Protein AF-A0A1H9H7T5-F1 (afdb_monomer_lite)

Foldseek 3Di:
DPPCQDLVNLLVVLVVVLVVLLVVLVVDPCLVVSLVVLVVSLVVLVVSCVVPVVCVVSSVVSNVSSVVSNVVSVVVVVPPPVVVVVVVPD

pLDDT: mean 84.36, std 17.71, range [38.47, 97.69]

Sequence (90 aa):
MSDLASPEDQISQSRRVLAAWDWMSTISTRPDEVVRLLQGETRALASLAIEHPDNAPAAAQLIAAYGRLAARVKEQSHRGPGQAKQQLSA

Radius of gyration: 16.48 Å; chains: 1; bounding box: 44×34×40 Å

Secondary structure (DSSP, 8-state):
------HHHHHHHHHHHHHHHHHHHHH-S-HHHHHHHHHHHHHHHHHHHHH-GGGHHHHHHHHHHHHHHHHHHHHHHHS-TTSTTSSS--

Structure (mmCIF, N/CA/C/O backbone):
data_AF-A0A1H9H7T5-F1
#
_entry.id   AF-A0A1H9H7T5-F1
#
loop_
_atom_site.group_PDB
_atom_site.id
_atom_site.type_symbol
_atom_site.label_atom_id
_atom_site.label_alt_id
_atom_site.label_comp_id
_atom_site.label_asym_id
_atom_site.label_entity_id
_atom_site.label_seq_id
_atom_site.pdbx_PDB_ins_code
_atom_site.Cartn_x
_atom_site.Cartn_y
_atom_site.Cartn_z
_atom_site.occupancy
_atom_site.B_iso_or_equiv
_atom_site.auth_seq_id
_atom_site.auth_comp_id
_atom_site.auth_asym_id
_atom_site.auth_atom_id
_atom_site.pdbx_PDB_model_num
ATOM 1 N N . MET A 1 1 ? 15.177 -16.402 -1.480 1.00 38.47 1 MET A N 1
ATOM 2 C CA . MET A 1 1 ? 14.762 -16.769 -2.847 1.00 38.47 1 MET A CA 1
ATOM 3 C C . MET A 1 1 ? 13.284 -16.451 -2.968 1.00 38.47 1 MET A C 1
ATOM 5 O O . MET A 1 1 ? 12.473 -17.277 -2.579 1.00 38.47 1 MET A O 1
ATOM 9 N N . SER A 1 2 ? 12.937 -15.237 -3.391 1.00 45.38 2 SER A N 1
ATOM 10 C CA . SER A 1 2 ? 11.597 -14.989 -3.925 1.00 45.38 2 SER A CA 1
ATOM 11 C C . SER A 1 2 ? 11.728 -15.216 -5.419 1.00 45.38 2 SER A C 1
ATOM 13 O O . SER A 1 2 ? 12.426 -14.452 -6.084 1.00 45.38 2 SER A O 1
ATOM 15 N N . ASP A 1 3 ? 11.174 -16.329 -5.899 1.00 49.97 3 ASP A N 1
ATOM 16 C CA . ASP A 1 3 ? 10.998 -16.571 -7.328 1.00 49.97 3 ASP A CA 1
ATOM 17 C C . ASP A 1 3 ? 10.348 -15.343 -7.967 1.00 49.97 3 ASP 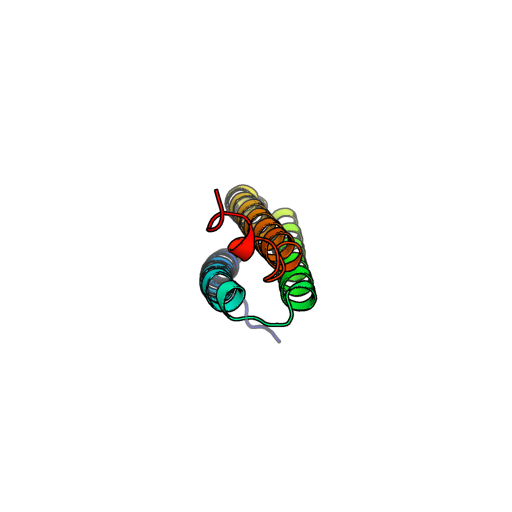A C 1
ATOM 19 O O . ASP A 1 3 ? 9.518 -14.678 -7.345 1.00 49.97 3 ASP A O 1
ATOM 23 N N . LEU A 1 4 ? 10.800 -15.031 -9.177 1.00 51.97 4 LEU A N 1
ATOM 24 C CA . LEU A 1 4 ? 10.602 -13.793 -9.927 1.00 51.97 4 LEU A CA 1
ATOM 25 C C . LEU A 1 4 ? 9.114 -13.495 -10.195 1.00 51.97 4 LEU A C 1
ATOM 27 O O . LEU A 1 4 ? 8.640 -13.639 -11.318 1.00 51.97 4 LEU A O 1
ATOM 31 N N . ALA A 1 5 ? 8.363 -13.080 -9.175 1.00 73.19 5 ALA A N 1
ATOM 32 C CA . ALA A 1 5 ? 7.045 -12.496 -9.359 1.00 73.19 5 ALA A CA 1
ATOM 33 C C . ALA A 1 5 ? 7.236 -11.206 -10.156 1.00 73.19 5 ALA A C 1
ATOM 35 O O . ALA A 1 5 ? 7.987 -10.314 -9.733 1.00 73.19 5 ALA A O 1
ATOM 36 N N . SER A 1 6 ? 6.598 -11.133 -11.324 1.00 88.62 6 SER A N 1
ATOM 37 C CA . SER A 1 6 ? 6.713 -9.967 -12.188 1.00 88.62 6 SER A CA 1
ATOM 38 C C . SER A 1 6 ? 6.282 -8.707 -11.422 1.00 88.62 6 SER A C 1
ATOM 40 O O . SER A 1 6 ? 5.484 -8.786 -10.481 1.00 88.62 6 SER A O 1
ATOM 42 N N . PRO A 1 7 ? 6.770 -7.517 -11.799 1.00 87.44 7 PRO A N 1
ATOM 43 C CA . PRO A 1 7 ? 6.278 -6.267 -11.224 1.00 87.44 7 PRO A CA 1
ATOM 44 C C . PRO A 1 7 ? 4.743 -6.150 -11.262 1.00 87.44 7 PRO A C 1
ATOM 46 O O . PRO A 1 7 ? 4.134 -5.629 -10.329 1.00 87.44 7 PRO A O 1
ATOM 49 N N . GLU A 1 8 ? 4.099 -6.705 -12.293 1.00 89.25 8 GLU A N 1
ATOM 50 C CA . GLU A 1 8 ? 2.639 -6.760 -12.417 1.00 89.25 8 GLU A 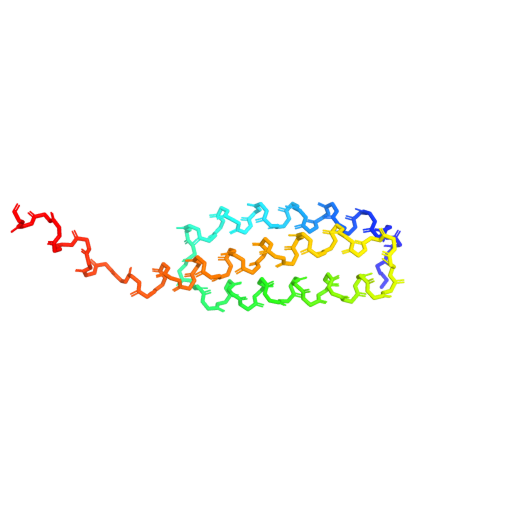CA 1
ATOM 51 C C . GLU A 1 8 ? 1.985 -7.686 -11.378 1.00 89.25 8 GLU A C 1
ATOM 53 O O . GLU A 1 8 ? 0.938 -7.345 -10.811 1.00 89.25 8 GLU A O 1
ATOM 58 N N . ASP A 1 9 ? 2.614 -8.824 -11.070 1.00 90.75 9 ASP A N 1
ATOM 59 C CA . ASP A 1 9 ? 2.172 -9.720 -9.997 1.00 90.75 9 ASP A CA 1
ATOM 60 C C . ASP A 1 9 ? 2.267 -9.027 -8.639 1.00 90.75 9 ASP A C 1
ATOM 62 O O . ASP A 1 9 ? 1.356 -9.146 -7.817 1.00 90.75 9 ASP A O 1
ATOM 66 N N . GLN A 1 10 ? 3.326 -8.245 -8.416 1.00 90.19 10 GLN A N 1
ATOM 67 C CA . GLN A 1 10 ? 3.492 -7.467 -7.188 1.00 90.19 10 GLN A CA 1
ATOM 68 C C . GLN A 1 10 ? 2.412 -6.386 -7.056 1.00 90.19 10 GLN A C 1
ATOM 70 O O . GLN A 1 10 ? 1.777 -6.287 -6.006 1.00 90.19 10 GLN A O 1
ATOM 75 N N . ILE A 1 11 ? 2.106 -5.644 -8.126 1.00 92.94 11 ILE A N 1
ATOM 76 C CA . ILE A 1 11 ? 0.989 -4.681 -8.147 1.00 92.94 11 ILE A CA 1
ATOM 77 C C . ILE A 1 11 ? -0.347 -5.377 -7.852 1.00 92.94 11 ILE A C 1
ATOM 79 O O . ILE A 1 11 ? -1.163 -4.883 -7.063 1.00 92.94 11 ILE A O 1
ATOM 83 N N . SER A 1 12 ? -0.578 -6.536 -8.467 1.00 93.25 12 SER A N 1
ATOM 84 C CA . SER A 1 12 ? -1.792 -7.330 -8.265 1.00 93.25 12 SER A CA 1
ATOM 85 C C . SER A 1 12 ? -1.904 -7.842 -6.830 1.00 93.25 12 SER A C 1
ATOM 87 O O . SER A 1 12 ? -2.983 -7.791 -6.232 1.00 93.25 12 SER A O 1
ATOM 89 N N . GLN A 1 13 ? -0.790 -8.270 -6.243 1.00 92.69 13 GLN A N 1
ATOM 90 C CA . GLN A 1 13 ? -0.726 -8.685 -4.851 1.00 92.69 13 GLN A CA 1
ATOM 91 C C . GLN A 1 13 ? -0.988 -7.507 -3.907 1.00 92.69 13 GLN A C 1
ATOM 93 O O . GLN A 1 13 ? -1.837 -7.619 -3.022 1.00 92.69 13 GLN A O 1
ATOM 98 N N . SER A 1 14 ? -0.363 -6.349 -4.131 1.00 93.44 14 SER A N 1
ATOM 99 C CA . SER A 1 14 ? -0.596 -5.147 -3.324 1.00 93.44 14 SER A CA 1
ATOM 100 C C . SER A 1 14 ? -2.050 -4.671 -3.379 1.00 93.44 14 SER A C 1
ATOM 102 O O . SER A 1 14 ? -2.552 -4.166 -2.376 1.00 93.44 14 SER A O 1
ATOM 104 N N . ARG A 1 15 ? -2.771 -4.873 -4.493 1.00 95.19 15 ARG A N 1
ATOM 105 C CA . ARG A 1 15 ? -4.228 -4.627 -4.563 1.00 95.19 15 ARG A CA 1
ATOM 106 C C . ARG A 1 15 ? -5.018 -5.544 -3.629 1.00 95.19 15 ARG A C 1
ATOM 108 O O . ARG A 1 15 ? -5.917 -5.077 -2.932 1.00 95.19 15 ARG A O 1
ATOM 115 N N . ARG A 1 16 ? -4.688 -6.838 -3.601 1.00 95.06 16 ARG A N 1
ATOM 116 C CA . ARG A 1 16 ? -5.353 -7.821 -2.725 1.00 95.06 16 ARG A CA 1
ATOM 117 C C . ARG A 1 16 ? -5.078 -7.528 -1.255 1.00 95.06 16 ARG A C 1
ATOM 119 O O . ARG A 1 16 ? -6.002 -7.548 -0.446 1.00 95.06 16 ARG A O 1
ATOM 126 N N . VAL A 1 17 ? -3.828 -7.206 -0.930 1.00 93.12 17 VAL A N 1
ATOM 127 C CA . VAL A 1 17 ? -3.412 -6.830 0.426 1.00 93.12 17 VAL A CA 1
ATOM 128 C C . VAL A 1 17 ? -4.140 -5.563 0.882 1.00 93.12 17 VAL A C 1
ATOM 130 O O . VAL A 1 17 ? -4.658 -5.535 1.995 1.00 93.12 17 VAL A O 1
ATOM 133 N N . LEU A 1 18 ? -4.287 -4.560 0.009 1.00 94.94 18 LEU A N 1
ATOM 134 C CA . LEU A 1 18 ? -5.039 -3.342 0.317 1.00 94.94 18 LEU A CA 1
ATOM 135 C C . LEU A 1 18 ? -6.503 -3.652 0.651 1.00 94.94 18 LEU A C 1
ATOM 137 O O . LEU A 1 18 ? -7.017 -3.148 1.645 1.00 94.94 18 LEU A O 1
ATOM 141 N N . ALA A 1 19 ? -7.165 -4.492 -0.150 1.00 94.94 19 ALA A N 1
ATOM 142 C CA . ALA A 1 19 ? -8.551 -4.891 0.096 1.00 94.94 19 ALA A CA 1
ATOM 143 C C . ALA A 1 19 ? -8.705 -5.657 1.422 1.00 94.94 19 ALA A C 1
ATOM 145 O O . ALA A 1 19 ? -9.640 -5.408 2.182 1.00 94.94 19 ALA A O 1
ATOM 146 N N . ALA A 1 20 ? -7.761 -6.549 1.734 1.00 93.94 20 ALA A N 1
ATOM 147 C CA . ALA A 1 20 ? -7.753 -7.268 3.003 1.00 93.94 20 ALA A CA 1
ATOM 148 C C . ALA A 1 20 ? -7.583 -6.309 4.193 1.00 93.94 20 ALA A C 1
ATOM 150 O O . ALA A 1 20 ? -8.310 -6.416 5.181 1.00 93.94 20 ALA A O 1
ATOM 151 N N . TRP A 1 21 ? -6.666 -5.343 4.096 1.00 93.69 21 TRP A N 1
ATOM 152 C CA . TRP A 1 21 ? -6.46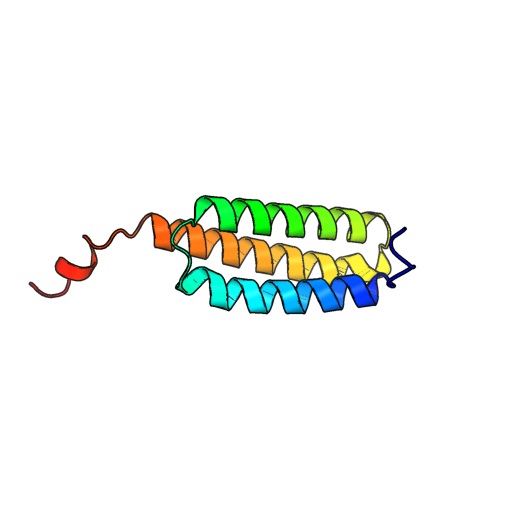6 -4.343 5.144 1.00 93.69 21 TRP A CA 1
ATOM 153 C C . TRP A 1 21 ? -7.627 -3.370 5.285 1.00 93.69 21 TRP A C 1
ATOM 155 O O . TRP A 1 21 ? -7.910 -2.947 6.404 1.00 93.69 21 TRP A O 1
ATOM 165 N N . ASP A 1 22 ? -8.315 -3.031 4.196 1.00 93.50 22 ASP A N 1
ATOM 166 C CA . ASP A 1 22 ? -9.521 -2.209 4.257 1.00 93.50 22 ASP A CA 1
ATOM 167 C C . ASP A 1 22 ? -10.558 -2.859 5.181 1.00 93.50 22 ASP A C 1
ATOM 169 O O . ASP A 1 22 ? -11.024 -2.217 6.123 1.00 93.50 22 ASP A O 1
ATOM 173 N N . TRP A 1 23 ? -10.799 -4.163 5.020 1.00 92.88 23 TRP A N 1
ATOM 174 C CA . TRP A 1 23 ? -11.668 -4.921 5.918 1.00 92.88 23 TRP A CA 1
ATOM 175 C C . TRP A 1 23 ? -11.080 -5.072 7.329 1.00 92.88 23 TRP A C 1
ATOM 177 O O . TRP A 1 23 ? -11.737 -4.711 8.305 1.00 92.88 23 TRP A O 1
ATOM 187 N N . MET A 1 24 ? -9.830 -5.531 7.466 1.00 90.81 24 MET A N 1
ATOM 188 C CA . MET A 1 24 ? -9.207 -5.760 8.782 1.00 90.81 24 MET A CA 1
ATOM 189 C C . MET A 1 24 ? -9.111 -4.480 9.619 1.00 90.81 24 MET A C 1
ATOM 191 O O . MET A 1 24 ? -9.216 -4.540 10.844 1.00 90.81 24 MET A O 1
ATOM 195 N N . SER A 1 25 ? -8.967 -3.312 8.983 1.00 89.69 25 SER A N 1
ATOM 196 C CA . SER A 1 25 ? -8.943 -2.023 9.681 1.00 89.69 25 SER A CA 1
ATOM 197 C C . SER A 1 25 ? -10.206 -1.753 10.497 1.00 89.69 25 SER A C 1
ATOM 199 O O . SER A 1 25 ? -10.127 -1.081 11.519 1.00 89.69 25 SER A O 1
ATOM 201 N N . THR A 1 26 ? -11.349 -2.312 10.088 1.00 87.94 26 THR A N 1
ATOM 202 C CA . THR A 1 26 ? -12.641 -2.104 10.761 1.00 87.94 26 THR A CA 1
ATOM 203 C C . THR A 1 26 ? -12.760 -2.849 12.090 1.00 87.94 26 THR A C 1
ATOM 205 O O . THR A 1 26 ? -13.523 -2.433 12.957 1.00 87.94 26 THR A O 1
ATOM 208 N N . ILE A 1 27 ? -12.000 -3.935 12.256 1.00 88.06 27 ILE A N 1
ATOM 209 C CA . ILE A 1 27 ? -12.042 -4.813 13.434 1.00 88.06 27 ILE A CA 1
ATOM 210 C C . ILE A 1 27 ? -10.739 -4.793 14.243 1.00 88.06 27 ILE A C 1
ATOM 212 O O . ILE A 1 27 ? -10.660 -5.409 15.305 1.00 88.06 27 ILE A O 1
ATOM 216 N N . SER A 1 28 ? -9.700 -4.114 13.751 1.00 86.69 28 SER A N 1
ATOM 217 C CA . SER A 1 28 ? -8.407 -4.056 14.427 1.00 86.69 28 SER A CA 1
ATOM 218 C C . SER A 1 28 ? -8.473 -3.195 15.686 1.00 86.69 28 SER A C 1
ATOM 220 O O . SER A 1 28 ? -8.897 -2.043 15.661 1.00 86.69 28 SER A O 1
ATOM 222 N N . THR A 1 29 ? -7.965 -3.733 16.792 1.00 88.00 29 THR A N 1
ATOM 223 C CA . THR A 1 29 ? -7.804 -3.014 18.066 1.00 88.00 29 THR A CA 1
ATOM 224 C C . THR A 1 29 ? -6.444 -2.323 18.186 1.00 88.00 29 THR A C 1
ATOM 226 O O . THR A 1 29 ? -6.164 -1.669 19.190 1.00 88.00 29 THR A O 1
ATOM 229 N N . ARG A 1 30 ? -5.579 -2.462 17.169 1.00 89.50 30 ARG A N 1
ATOM 230 C CA . ARG A 1 30 ? -4.198 -1.951 17.151 1.00 89.50 30 ARG A CA 1
ATOM 231 C C . ARG A 1 30 ? -3.977 -1.032 15.938 1.00 89.50 30 ARG A C 1
ATOM 233 O O . ARG A 1 30 ? -3.198 -1.367 15.043 1.00 89.50 30 ARG A O 1
ATOM 240 N N . PRO A 1 31 ? -4.643 0.135 15.879 1.00 88.69 31 PRO A N 1
ATOM 241 C CA . PRO A 1 31 ? -4.611 1.022 14.713 1.00 88.69 31 PRO A CA 1
ATOM 242 C C . PRO A 1 31 ? -3.198 1.506 14.350 1.00 88.69 31 PRO A C 1
ATOM 244 O O . PRO A 1 31 ? -2.868 1.587 13.170 1.00 88.69 31 PRO A O 1
ATOM 247 N N . ASP A 1 32 ? -2.324 1.741 15.331 1.00 90.44 32 ASP A N 1
ATOM 248 C CA . ASP A 1 32 ? -0.941 2.179 15.078 1.00 90.44 32 ASP A CA 1
ATOM 249 C C . ASP A 1 32 ? -0.073 1.095 14.422 1.00 90.44 32 ASP A C 1
ATOM 251 O O . ASP A 1 32 ? 0.877 1.385 13.693 1.00 90.44 32 ASP A O 1
ATOM 255 N N . GLU A 1 33 ? -0.364 -0.179 14.687 1.00 91.19 33 GLU A N 1
ATOM 256 C CA . GLU A 1 33 ? 0.298 -1.292 14.006 1.00 91.19 33 GLU A CA 1
ATOM 257 C C . GLU A 1 33 ? -0.179 -1.396 12.559 1.00 91.19 33 GLU A C 1
ATOM 259 O O . GLU A 1 33 ? 0.653 -1.485 11.659 1.00 91.19 33 GLU A O 1
ATOM 264 N N . VAL A 1 34 ? -1.491 -1.269 12.329 1.00 91.69 34 VAL A N 1
ATOM 265 C CA . VAL A 1 34 ? -2.068 -1.232 10.977 1.00 91.69 34 VAL A CA 1
ATOM 266 C C . VAL A 1 34 ? -1.447 -0.095 10.168 1.00 91.69 34 VAL A C 1
ATOM 268 O O . VAL A 1 34 ? -0.938 -0.335 9.080 1.00 91.69 34 VAL A O 1
ATOM 271 N N . VAL A 1 35 ? -1.393 1.127 10.708 1.00 93.44 35 VAL A N 1
ATOM 272 C CA . VAL A 1 35 ? -0.783 2.276 10.015 1.00 93.44 35 VAL A CA 1
ATOM 273 C C . VAL A 1 35 ? 0.677 2.005 9.642 1.00 93.44 35 VAL A C 1
ATOM 275 O O . VAL A 1 35 ? 1.071 2.290 8.511 1.00 93.44 35 VAL A O 1
ATOM 278 N N . ARG A 1 36 ? 1.476 1.424 10.547 1.00 93.62 36 ARG A N 1
ATOM 279 C CA . ARG A 1 36 ? 2.879 1.079 10.255 1.00 93.62 36 ARG A CA 1
ATOM 280 C C . ARG A 1 36 ? 3.005 0.033 9.149 1.00 93.62 36 ARG A C 1
ATOM 282 O O . ARG A 1 36 ? 3.878 0.172 8.296 1.00 93.62 36 ARG A O 1
ATOM 289 N N . LEU A 1 37 ? 2.136 -0.976 9.134 1.00 93.12 37 LEU A N 1
ATOM 290 C CA . LEU A 1 37 ? 2.119 -1.994 8.080 1.00 93.12 37 LEU A CA 1
ATOM 291 C C . LEU A 1 37 ? 1.761 -1.379 6.722 1.00 93.12 37 LEU A C 1
ATOM 293 O O . LEU A 1 37 ? 2.485 -1.588 5.751 1.00 93.12 37 LEU A O 1
ATOM 297 N N . LEU A 1 38 ? 0.732 -0.528 6.667 1.00 93.62 38 LEU A N 1
ATOM 298 C CA . LEU A 1 38 ? 0.351 0.181 5.438 1.00 93.62 38 LEU A CA 1
ATOM 299 C C . LEU A 1 38 ? 1.473 1.099 4.922 1.00 93.62 38 LEU A C 1
ATOM 301 O O . LEU A 1 38 ? 1.663 1.215 3.716 1.00 93.62 38 LEU A O 1
ATOM 305 N N . GLN A 1 39 ? 2.243 1.729 5.815 1.00 93.88 39 GLN A N 1
ATOM 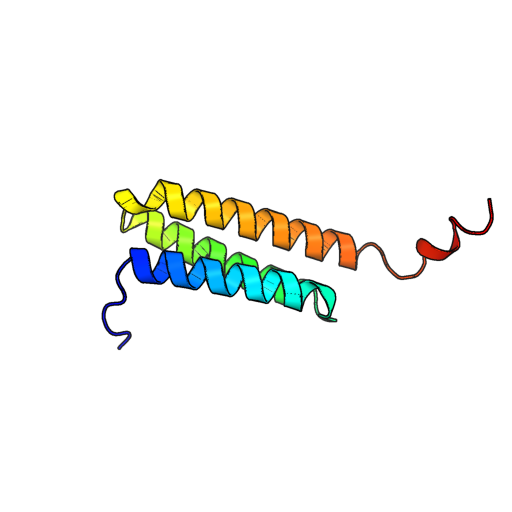306 C CA . GLN A 1 39 ? 3.429 2.513 5.440 1.00 93.88 39 GLN A CA 1
ATOM 307 C C . GLN A 1 39 ? 4.588 1.646 4.918 1.00 93.88 39 GLN A C 1
ATOM 309 O O . GLN A 1 39 ? 5.395 2.111 4.113 1.00 93.88 39 GLN A O 1
ATOM 314 N N . GLY A 1 40 ? 4.696 0.396 5.373 1.00 93.38 40 GLY A N 1
ATOM 315 C CA . GLY A 1 40 ? 5.637 -0.573 4.810 1.00 93.38 40 GLY A CA 1
ATOM 316 C C . GLY A 1 40 ? 5.300 -0.894 3.354 1.00 93.38 40 GLY A C 1
ATOM 317 O O . GLY A 1 40 ? 6.170 -0.804 2.488 1.00 93.38 40 GLY A O 1
ATOM 318 N N . GLU A 1 41 ? 4.023 -1.164 3.076 1.00 92.94 41 GLU A N 1
ATOM 319 C CA . GLU A 1 41 ? 3.521 -1.433 1.720 1.00 92.94 41 GLU A CA 1
ATOM 320 C C . GLU A 1 41 ? 3.739 -0.242 0.774 1.00 92.94 41 GLU A C 1
ATOM 322 O O . GLU A 1 41 ? 4.185 -0.416 -0.361 1.00 92.94 41 GLU A O 1
ATOM 327 N N . THR A 1 42 ? 3.501 0.995 1.233 1.00 94.88 42 THR A N 1
ATOM 328 C CA . THR A 1 42 ? 3.747 2.186 0.398 1.00 94.88 42 THR A CA 1
ATOM 329 C C . THR A 1 42 ? 5.221 2.345 0.044 1.00 94.88 42 THR A C 1
ATOM 331 O O . THR A 1 42 ? 5.534 2.738 -1.080 1.00 94.88 42 THR A O 1
ATOM 334 N N . ARG A 1 43 ? 6.136 2.020 0.967 1.00 95.44 43 ARG A N 1
ATOM 335 C CA . ARG A 1 43 ? 7.579 2.051 0.699 1.00 95.44 43 ARG A CA 1
ATOM 336 C C . ARG A 1 43 ? 7.981 0.984 -0.317 1.00 95.44 43 ARG A C 1
ATOM 338 O O . ARG A 1 43 ? 8.740 1.303 -1.226 1.00 95.44 43 ARG A O 1
ATOM 345 N N . ALA A 1 44 ? 7.455 -0.234 -0.196 1.00 92.44 44 ALA A N 1
ATOM 346 C CA . ALA A 1 44 ? 7.714 -1.304 -1.160 1.00 92.44 44 ALA A CA 1
ATOM 347 C C . ALA A 1 44 ? 7.249 -0.914 -2.575 1.00 92.44 44 ALA A C 1
ATOM 349 O O . ALA A 1 44 ? 8.000 -1.055 -3.538 1.00 92.44 44 ALA A O 1
ATOM 350 N N . LEU A 1 45 ? 6.056 -0.323 -2.694 1.00 94.19 45 LEU A N 1
ATOM 351 C CA . LEU A 1 45 ? 5.538 0.188 -3.966 1.00 94.19 45 LEU A CA 1
ATOM 352 C C . LEU A 1 45 ? 6.365 1.350 -4.530 1.00 94.19 45 LEU A C 1
ATOM 354 O O . LEU A 1 45 ? 6.521 1.453 -5.745 1.00 94.19 45 LEU A O 1
ATOM 358 N N . ALA A 1 46 ? 6.900 2.223 -3.673 1.00 95.19 46 ALA A N 1
ATOM 359 C CA . ALA A 1 46 ? 7.773 3.308 -4.113 1.00 95.19 46 ALA A CA 1
ATOM 360 C C . ALA A 1 46 ? 9.093 2.767 -4.683 1.00 95.19 46 ALA A C 1
ATOM 362 O O . ALA A 1 46 ? 9.531 3.232 -5.733 1.00 95.19 46 ALA A O 1
ATOM 363 N N . SER A 1 47 ? 9.689 1.757 -4.040 1.00 94.88 47 SER A N 1
ATOM 364 C CA . SER A 1 47 ? 10.856 1.049 -4.578 1.00 94.88 47 SER A CA 1
ATOM 365 C C . SER A 1 47 ? 10.541 0.390 -5.922 1.00 94.88 47 SER A C 1
ATOM 367 O O . SER A 1 47 ? 11.264 0.620 -6.887 1.00 94.88 47 SER A O 1
ATOM 369 N N . LEU A 1 48 ? 9.408 -0.316 -6.025 1.00 92.50 48 LEU A N 1
ATOM 370 C CA . LEU A 1 48 ? 8.966 -0.940 -7.276 1.00 92.50 48 LEU A CA 1
ATOM 371 C C . LEU A 1 48 ? 8.813 0.082 -8.414 1.00 92.50 48 LEU A C 1
ATOM 373 O O . LEU A 1 48 ? 9.215 -0.188 -9.540 1.00 92.50 48 LEU A O 1
ATOM 377 N N . ALA A 1 49 ? 8.254 1.262 -8.131 1.00 94.00 49 ALA A N 1
ATOM 378 C CA . ALA A 1 49 ? 8.077 2.327 -9.120 1.00 94.00 49 ALA A CA 1
ATOM 379 C C . ALA A 1 49 ? 9.409 2.893 -9.637 1.00 94.00 49 ALA A C 1
ATOM 381 O O . ALA A 1 49 ? 9.502 3.272 -10.803 1.00 94.00 49 ALA A O 1
ATOM 382 N N . ILE A 1 50 ? 10.423 2.968 -8.770 1.00 95.19 50 ILE A N 1
ATOM 383 C CA . ILE A 1 50 ? 11.770 3.427 -9.132 1.00 95.19 50 ILE A CA 1
ATOM 384 C C . ILE A 1 50 ? 12.476 2.372 -9.992 1.00 95.19 50 ILE A C 1
ATOM 386 O O . ILE A 1 50 ? 13.101 2.717 -10.992 1.00 95.19 50 ILE A O 1
ATOM 390 N N . GLU A 1 51 ? 12.366 1.098 -9.614 1.00 94.56 51 GLU A N 1
ATOM 391 C CA . GLU A 1 51 ? 12.999 -0.024 -10.320 1.00 94.56 51 GLU A CA 1
ATOM 392 C C . GLU A 1 51 ? 12.314 -0.336 -11.659 1.00 94.56 51 GLU A C 1
ATOM 394 O O . GLU A 1 51 ? 12.973 -0.732 -12.621 1.00 94.56 51 GLU A O 1
ATOM 399 N N . HIS A 1 52 ? 11.000 -0.112 -11.745 1.00 93.25 52 HIS A N 1
ATOM 400 C CA . HIS A 1 52 ? 10.183 -0.404 -12.921 1.00 93.25 52 HIS A CA 1
ATOM 401 C C . HIS A 1 52 ? 9.302 0.801 -13.295 1.00 93.25 52 HIS A C 1
ATOM 403 O O . HIS A 1 52 ? 8.111 0.820 -12.961 1.00 93.25 52 HIS A O 1
ATOM 409 N N . PRO A 1 53 ? 9.849 1.792 -14.027 1.00 93.19 53 PRO A N 1
ATOM 410 C CA . PRO A 1 53 ? 9.144 3.028 -14.376 1.00 93.19 53 PRO A CA 1
ATOM 411 C C . PRO A 1 53 ? 7.810 2.815 -15.101 1.00 93.19 53 PRO A C 1
ATOM 413 O O . PRO A 1 53 ? 6.860 3.560 -14.864 1.00 93.19 53 PRO A O 1
ATOM 416 N N . ASP A 1 54 ? 7.698 1.760 -15.910 1.00 94.38 54 ASP A N 1
ATOM 417 C CA . ASP A 1 54 ? 6.456 1.405 -16.612 1.00 94.38 54 ASP A CA 1
ATOM 418 C C . ASP A 1 54 ? 5.301 1.087 -15.641 1.00 94.38 54 ASP A C 1
ATOM 420 O O . ASP A 1 54 ? 4.132 1.312 -15.952 1.00 94.38 54 ASP A O 1
ATOM 424 N N . ASN A 1 55 ? 5.620 0.639 -14.421 1.00 91.75 55 ASN A N 1
ATOM 425 C CA . ASN A 1 55 ? 4.652 0.362 -13.357 1.00 91.75 55 ASN A CA 1
ATOM 426 C C . ASN A 1 55 ? 4.443 1.543 -12.400 1.00 91.75 55 ASN A C 1
ATOM 428 O O . ASN A 1 55 ? 3.554 1.486 -11.543 1.00 91.75 55 ASN A O 1
ATOM 432 N N . ALA A 1 56 ? 5.210 2.629 -12.536 1.00 94.62 56 ALA A N 1
ATOM 433 C CA . ALA A 1 56 ? 5.132 3.779 -11.640 1.00 94.62 56 ALA A CA 1
ATOM 434 C C . ALA A 1 56 ? 3.720 4.391 -11.540 1.00 94.62 56 ALA A C 1
ATOM 436 O O . ALA A 1 56 ? 3.295 4.686 -10.419 1.00 94.62 56 ALA A O 1
ATOM 437 N N . PRO A 1 57 ? 2.927 4.524 -12.629 1.00 96.56 57 PRO A N 1
ATOM 438 C CA . PRO A 1 57 ? 1.559 5.032 -12.521 1.00 96.56 57 PRO A CA 1
ATOM 439 C C . PRO A 1 57 ? 0.650 4.135 -11.670 1.00 96.56 57 PRO A C 1
ATOM 441 O O . PRO A 1 57 ? -0.144 4.633 -10.869 1.00 96.56 57 PRO A O 1
ATOM 444 N N . ALA A 1 58 ? 0.771 2.812 -11.813 1.00 95.50 58 ALA A N 1
ATOM 445 C CA . ALA A 1 58 ? -0.021 1.854 -11.045 1.00 95.50 58 ALA A CA 1
ATOM 446 C C . ALA A 1 58 ? 0.404 1.829 -9.568 1.00 95.50 58 ALA A C 1
ATOM 448 O O . ALA A 1 58 ? -0.449 1.844 -8.675 1.00 95.50 58 ALA A O 1
ATOM 449 N N . ALA A 1 59 ? 1.713 1.865 -9.308 1.00 95.69 59 ALA A N 1
ATOM 450 C CA . ALA A 1 59 ? 2.264 1.954 -7.962 1.00 95.69 59 ALA A CA 1
ATOM 451 C C . ALA A 1 59 ? 1.834 3.251 -7.256 1.00 95.69 59 ALA A C 1
ATOM 453 O O . ALA A 1 59 ? 1.378 3.202 -6.114 1.00 95.69 59 ALA A O 1
ATOM 454 N N . ALA A 1 60 ? 1.878 4.400 -7.939 1.00 96.44 60 ALA A N 1
ATOM 455 C CA . ALA A 1 60 ? 1.461 5.689 -7.383 1.00 96.44 60 ALA A CA 1
ATOM 456 C C . ALA A 1 60 ? -0.017 5.696 -6.951 1.00 96.44 60 ALA A C 1
ATOM 458 O O . ALA A 1 60 ? -0.352 6.201 -5.875 1.00 96.44 60 ALA A O 1
ATOM 459 N N . GLN A 1 61 ? -0.903 5.087 -7.747 1.00 97.62 61 GLN A N 1
ATOM 460 C CA . GLN A 1 61 ? -2.319 4.943 -7.387 1.00 97.62 61 GLN A CA 1
ATOM 461 C C . GLN A 1 61 ? -2.501 4.117 -6.110 1.00 97.62 61 GLN A C 1
ATOM 463 O O . GLN A 1 61 ? -3.295 4.490 -5.239 1.00 97.62 61 GLN A O 1
ATOM 468 N N . LEU A 1 62 ? -1.748 3.022 -5.978 1.00 97.12 62 LEU A N 1
ATOM 469 C CA . LEU A 1 62 ? -1.781 2.186 -4.783 1.00 97.12 62 LEU A CA 1
ATOM 470 C C . LEU A 1 62 ? -1.209 2.910 -3.570 1.00 97.12 62 LEU A C 1
ATOM 472 O O . LEU A 1 62 ? -1.853 2.905 -2.526 1.00 97.12 62 LEU A O 1
ATOM 476 N N . ILE A 1 63 ? -0.075 3.600 -3.707 1.00 97.56 63 ILE A N 1
ATOM 477 C CA . ILE A 1 63 ? 0.519 4.405 -2.629 1.00 97.56 63 ILE A CA 1
ATOM 478 C C . ILE A 1 63 ? -0.505 5.408 -2.088 1.00 97.56 63 ILE A C 1
ATOM 480 O O . ILE A 1 63 ? -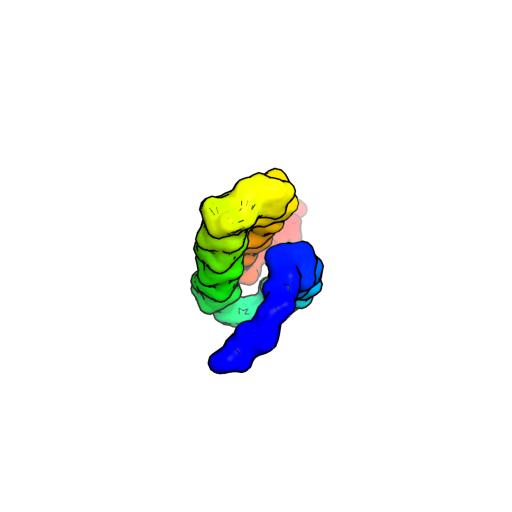0.712 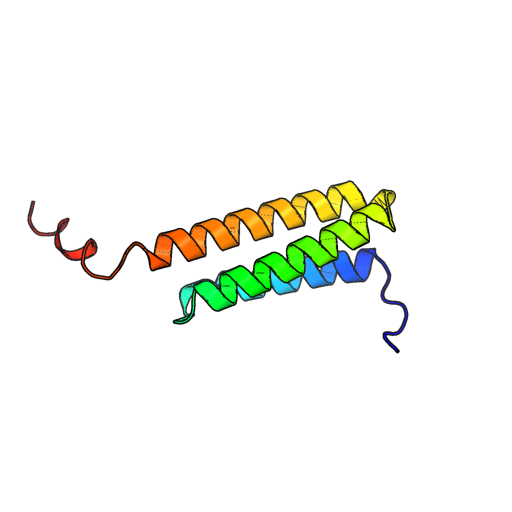5.496 -0.876 1.00 97.56 63 ILE A O 1
ATOM 484 N N . ALA A 1 64 ? -1.203 6.119 -2.978 1.00 97.69 64 ALA A N 1
ATOM 485 C CA . ALA A 1 64 ? -2.249 7.053 -2.580 1.00 97.69 64 ALA A CA 1
ATOM 486 C C . ALA A 1 64 ? -3.417 6.349 -1.862 1.00 97.69 64 ALA A C 1
ATOM 488 O O . ALA A 1 64 ? -3.956 6.883 -0.891 1.00 97.69 64 ALA A O 1
ATOM 489 N N . ALA A 1 65 ? -3.812 5.154 -2.309 1.00 97.62 65 ALA A N 1
ATOM 490 C CA . ALA A 1 65 ? -4.886 4.385 -1.684 1.00 97.62 65 ALA A CA 1
ATOM 491 C C . ALA A 1 65 ? -4.510 3.866 -0.284 1.00 97.62 65 ALA A C 1
ATOM 493 O O . ALA A 1 65 ? -5.282 4.054 0.657 1.00 97.62 65 ALA A O 1
ATOM 494 N N . TYR A 1 66 ? -3.306 3.313 -0.122 1.00 96.94 66 TYR A N 1
ATOM 495 C CA . TYR A 1 66 ? -2.752 2.936 1.181 1.00 96.94 66 TYR A CA 1
ATOM 496 C C . TYR A 1 66 ? -2.659 4.141 2.128 1.00 96.94 66 TYR A C 1
ATOM 498 O O . TYR A 1 66 ? -3.041 4.039 3.294 1.00 96.94 66 TYR A O 1
ATOM 506 N N . GLY A 1 67 ? -2.225 5.302 1.625 1.00 95.81 67 GLY A N 1
ATOM 507 C CA . GLY A 1 67 ? -2.176 6.546 2.398 1.00 95.81 67 GLY A CA 1
ATOM 508 C C . GLY A 1 67 ? -3.551 6.989 2.909 1.00 95.81 67 GLY A C 1
ATOM 509 O O . GLY A 1 67 ? -3.693 7.319 4.087 1.00 95.81 67 GLY A O 1
ATOM 510 N N . ARG A 1 68 ? -4.587 6.930 2.058 1.00 96.50 68 ARG A N 1
ATOM 511 C CA . ARG A 1 68 ? -5.976 7.219 2.465 1.00 96.50 68 ARG A CA 1
ATOM 512 C C . ARG A 1 68 ? -6.482 6.241 3.524 1.00 96.50 68 ARG A C 1
ATOM 514 O O . ARG A 1 68 ? -7.113 6.671 4.487 1.00 96.50 68 ARG A O 1
ATOM 521 N N . LEU A 1 69 ? -6.189 4.948 3.377 1.00 95.38 69 LEU A N 1
ATOM 522 C CA . LEU A 1 69 ? -6.578 3.941 4.365 1.00 95.38 69 LEU A CA 1
ATOM 523 C C . LEU A 1 69 ? -5.897 4.189 5.719 1.00 95.38 69 LEU A C 1
ATOM 525 O O . LEU A 1 69 ? -6.566 4.188 6.750 1.00 95.38 69 LEU A O 1
ATOM 529 N N . ALA A 1 70 ? -4.593 4.475 5.723 1.00 94.75 70 ALA A N 1
ATOM 530 C CA . ALA A 1 70 ? -3.855 4.794 6.942 1.00 94.75 70 ALA A CA 1
ATOM 531 C C . ALA A 1 70 ? -4.404 6.050 7.643 1.00 94.75 70 ALA A C 1
ATOM 533 O O . ALA A 1 70 ? -4.555 6.056 8.866 1.00 94.75 70 ALA A O 1
ATOM 534 N N . ALA A 1 71 ? -4.754 7.091 6.880 1.00 92.81 71 ALA A N 1
ATOM 535 C CA . ALA A 1 71 ? -5.398 8.286 7.423 1.00 92.81 71 ALA A CA 1
ATOM 536 C C . ALA A 1 71 ? -6.750 7.951 8.076 1.00 92.81 71 ALA A C 1
ATOM 538 O O . ALA A 1 71 ? -6.983 8.338 9.221 1.00 92.81 71 ALA A O 1
ATOM 539 N N . ARG A 1 72 ? -7.593 7.151 7.409 1.00 93.56 72 ARG A N 1
ATOM 540 C CA . ARG A 1 72 ? -8.888 6.706 7.950 1.00 93.56 72 ARG A CA 1
ATOM 541 C C . ARG A 1 72 ? -8.735 5.914 9.251 1.00 93.56 72 ARG A C 1
ATOM 543 O O . ARG A 1 72 ? -9.442 6.194 10.215 1.00 93.56 72 ARG A O 1
ATOM 550 N N . VAL A 1 73 ? -7.804 4.959 9.291 1.00 92.19 73 VAL A N 1
ATOM 551 C CA . VAL A 1 73 ? -7.497 4.162 10.495 1.00 92.19 73 VAL A CA 1
ATOM 552 C C . VAL A 1 73 ? -7.092 5.076 11.653 1.00 92.19 73 VAL A C 1
ATOM 554 O O . VAL A 1 73 ? -7.569 4.915 12.777 1.00 92.19 73 VAL A O 1
ATOM 557 N N . LYS A 1 74 ? -6.236 6.067 11.375 1.00 89.44 74 LYS A N 1
ATOM 558 C CA . LYS A 1 74 ? -5.797 7.041 12.374 1.00 89.44 74 LYS A CA 1
ATOM 559 C C . LYS A 1 74 ? -6.961 7.903 12.866 1.00 89.44 74 LYS A C 1
ATOM 561 O O . LYS A 1 74 ? -7.098 8.107 14.063 1.00 89.44 74 LYS A O 1
ATOM 566 N N . GLU A 1 75 ? -7.830 8.386 11.988 1.00 88.69 75 GLU A N 1
ATOM 567 C CA . GLU A 1 75 ? -9.004 9.162 12.408 1.00 88.69 75 GLU A CA 1
ATOM 568 C C . GLU A 1 75 ? -9.960 8.349 13.289 1.00 88.69 75 GLU A C 1
ATOM 570 O O . GLU A 1 75 ? -10.434 8.849 14.310 1.00 88.69 75 GLU A O 1
ATOM 575 N N . GLN A 1 76 ? -10.212 7.088 12.932 1.00 84.81 76 GLN A N 1
ATOM 576 C CA . GLN A 1 76 ? -11.061 6.184 13.711 1.00 84.81 76 GLN A CA 1
ATOM 577 C C . GLN A 1 76 ? -10.489 5.913 15.106 1.00 84.81 76 GLN A C 1
ATOM 579 O O . GLN A 1 76 ? -11.254 5.851 16.064 1.00 84.81 76 GLN A O 1
ATOM 584 N N . SER A 1 77 ? -9.162 5.819 15.251 1.00 81.06 77 SER A N 1
ATOM 585 C CA . SER A 1 77 ? -8.539 5.614 16.564 1.00 81.06 77 SER A CA 1
ATOM 586 C C . SER A 1 77 ? -8.652 6.825 17.493 1.00 81.06 77 SER A C 1
ATOM 588 O O . SER A 1 77 ? -8.753 6.658 18.706 1.00 81.06 77 SER A O 1
ATOM 590 N N . HIS A 1 78 ? -8.676 8.043 16.939 1.00 68.88 78 HIS A N 1
ATOM 591 C CA . HIS A 1 78 ? -8.824 9.278 17.719 1.00 68.88 78 HIS A CA 1
ATOM 592 C C . HIS A 1 78 ? -10.290 9.560 18.084 1.00 68.88 78 HIS A C 1
ATOM 594 O O . HIS A 1 78 ? -10.564 10.214 19.092 1.00 68.88 78 HIS A O 1
ATOM 600 N N . ARG A 1 79 ? -11.247 9.032 17.309 1.00 62.75 79 ARG A N 1
ATOM 601 C CA . ARG A 1 79 ? -12.675 9.021 17.654 1.00 62.75 79 ARG A CA 1
ATOM 602 C C . ARG A 1 79 ? -12.969 7.875 18.629 1.00 62.75 79 ARG A C 1
ATOM 604 O O . ARG A 1 79 ? -13.617 6.894 18.283 1.00 62.75 79 ARG A O 1
ATOM 611 N N . GLY A 1 80 ? -12.489 7.989 19.866 1.00 51.81 80 GLY A N 1
ATOM 612 C CA . GLY A 1 80 ? -12.867 7.056 20.933 1.00 51.81 80 GLY A CA 1
ATOM 613 C C . GLY A 1 80 ? -14.395 7.015 21.167 1.00 51.81 80 GLY A C 1
ATOM 614 O O . GLY A 1 80 ? -15.109 7.943 20.773 1.00 51.81 80 GLY A O 1
ATOM 615 N N . PRO A 1 81 ? -14.924 5.996 21.875 1.00 50.66 81 PRO A N 1
ATOM 616 C CA . PRO A 1 81 ? -16.366 5.778 22.096 1.00 50.66 81 PRO A CA 1
ATOM 617 C C . PRO A 1 81 ? -17.113 6.909 22.847 1.00 50.66 81 PRO A C 1
ATOM 619 O O . PRO A 1 81 ? -18.315 6.807 23.083 1.00 50.66 81 PRO A O 1
ATOM 622 N N . GLY A 1 82 ? -16.435 8.002 23.213 1.00 47.78 82 GLY A N 1
ATOM 623 C CA . GLY A 1 82 ? -17.012 9.164 23.892 1.00 47.78 82 GLY A CA 1
ATOM 624 C C . GLY A 1 82 ? -17.781 10.144 22.995 1.00 47.78 82 GLY A C 1
ATOM 625 O O . GLY A 1 82 ? -18.623 10.873 23.512 1.00 47.78 82 GLY A O 1
ATOM 626 N N . GLN A 1 83 ? -17.562 10.159 21.673 1.00 45.94 83 GLN A N 1
ATOM 627 C CA . GLN A 1 83 ? -18.261 11.104 20.778 1.00 45.94 83 GLN A CA 1
ATOM 628 C C . GLN A 1 83 ? -19.631 10.610 20.289 1.00 45.94 83 GLN A C 1
ATOM 630 O O . GLN A 1 83 ? -20.501 11.427 20.000 1.00 45.94 83 GLN A O 1
ATOM 635 N N . ALA A 1 84 ? -19.879 9.296 20.278 1.00 46.31 84 ALA A N 1
ATOM 636 C CA . ALA A 1 84 ? -21.183 8.745 19.890 1.00 46.31 84 ALA A CA 1
ATOM 637 C C . ALA A 1 84 ? -22.307 9.085 20.893 1.00 46.31 84 ALA A C 1
ATOM 639 O O . ALA A 1 84 ? -23.480 9.088 20.531 1.00 46.31 84 ALA A O 1
ATOM 640 N N . LYS A 1 85 ? -21.966 9.416 22.149 1.00 42.19 85 LYS A N 1
ATOM 641 C CA . LYS A 1 85 ? -22.944 9.805 23.179 1.00 42.19 85 LYS A CA 1
ATOM 642 C C . LYS A 1 85 ? -23.389 11.269 23.112 1.00 42.19 85 LYS A C 1
ATOM 644 O O . LYS A 1 85 ? -24.409 11.592 23.705 1.00 42.19 85 LYS A O 1
ATOM 649 N N . GLN A 1 86 ? -22.673 12.151 22.410 1.00 44.12 86 GLN A N 1
ATOM 650 C CA . GLN A 1 86 ? -23.026 13.579 22.361 1.00 44.12 86 GLN A CA 1
ATOM 651 C C . GLN A 1 86 ? -24.023 13.941 21.251 1.00 44.12 86 GLN A C 1
ATOM 653 O O . GLN A 1 86 ? -24.568 15.037 21.276 1.00 44.12 86 GLN A O 1
ATOM 658 N N . GLN A 1 87 ? -24.312 13.033 20.314 1.00 45.41 87 GLN A N 1
ATOM 659 C CA . GLN A 1 87 ? -25.313 13.262 19.261 1.00 45.41 87 GLN A CA 1
ATOM 660 C C . GLN A 1 87 ? -26.705 12.692 19.574 1.00 45.41 87 GLN A C 1
ATOM 662 O O . GLN A 1 87 ? -27.639 12.956 18.830 1.00 45.41 87 GLN A O 1
ATOM 667 N N . LEU A 1 88 ? -26.864 11.938 20.667 1.00 49.41 88 LEU A N 1
ATOM 668 C CA . LEU A 1 88 ? -28.150 11.352 21.085 1.00 49.41 88 LEU A CA 1
ATOM 669 C C . LEU A 1 88 ? -28.828 12.115 22.237 1.00 49.41 88 LEU A C 1
ATOM 671 O O . LEU A 1 88 ? -29.826 11.643 22.772 1.00 49.41 88 LEU A O 1
ATOM 675 N N . SER A 1 89 ? -28.299 13.285 22.604 1.00 49.47 89 SER A N 1
ATOM 676 C CA . SER A 1 89 ? -28.840 14.138 23.674 1.00 49.47 89 SER A CA 1
ATOM 677 C C . SER A 1 89 ? -29.166 15.565 23.210 1.00 49.47 89 SER A C 1
ATOM 679 O O . SER A 1 89 ? -29.231 16.460 24.050 1.00 49.47 89 SER A O 1
ATOM 681 N N . ALA A 1 90 ? -29.314 15.787 21.899 1.00 42.12 90 ALA A N 1
ATOM 682 C CA . ALA A 1 90 ? -29.750 17.065 21.333 1.00 42.12 90 ALA A CA 1
ATOM 683 C C . ALA A 1 90 ? -31.236 17.015 20.966 1.00 42.12 90 ALA A C 1
ATOM 685 O O . ALA A 1 90 ? -31.653 15.982 20.394 1.00 42.12 90 ALA A O 1
#